Protein AF-A0A956P0J5-F1 (afdb_monomer_lite)

Secondary structure (DSSP, 8-state):
--HHHHHHHHHHHHHHHH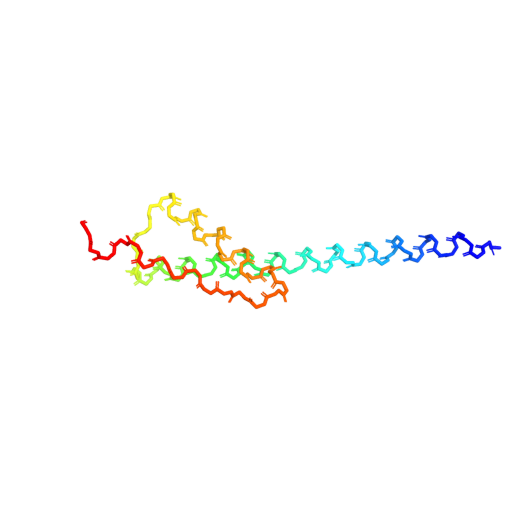HHHHHHHHHHHHHHHHHHHHHHHHTT-----HHHHHHHHHHHHHHHH-SSPPPP----TTS--

Foldseek 3Di:
DDVVVVVVVVVVVVVVVVVVVLVVQLVVQLVVLVVVVVVCVVVVVDDDDPVRSVVSSVVSSCCSSDPDNDDDPPCPPVPDD

Structure (mmCIF, N/CA/C/O backbone):
data_AF-A0A956P0J5-F1
#
_entry.id   AF-A0A956P0J5-F1
#
loop_
_atom_site.group_PDB
_atom_site.id
_atom_site.type_symbol
_atom_site.label_atom_id
_atom_site.label_alt_id
_atom_site.label_comp_id
_atom_site.label_asym_id
_atom_site.label_entity_id
_atom_site.label_seq_id
_atom_site.pdbx_PDB_ins_code
_atom_site.Cartn_x
_atom_site.Cartn_y
_atom_site.Cartn_z
_atom_site.occupancy
_atom_site.B_iso_or_equiv
_atom_site.auth_seq_id
_atom_site.auth_comp_id
_atom_site.auth_asym_id
_atom_site.auth_atom_id
_atom_site.pdbx_PDB_model_num
ATOM 1 N N . TYR A 1 1 ? 23.685 3.437 -33.748 1.00 66.75 1 TYR A N 1
ATOM 2 C CA . TYR A 1 1 ? 23.153 3.345 -32.376 1.00 66.75 1 TYR A CA 1
ATOM 3 C C . TYR A 1 1 ? 24.228 2.736 -31.501 1.00 66.75 1 TYR A C 1
ATOM 5 O O . TYR A 1 1 ? 24.602 1.600 -31.759 1.00 66.75 1 TYR A O 1
ATOM 13 N N . SER A 1 2 ? 24.792 3.496 -30.561 1.00 85.19 2 SER A N 1
ATOM 14 C CA . SER A 1 2 ? 25.885 2.997 -29.717 1.00 85.19 2 SER A CA 1
ATOM 15 C C . SER A 1 2 ? 25.345 2.032 -28.649 1.00 85.19 2 SER A C 1
ATOM 17 O O . SER A 1 2 ? 24.305 2.334 -28.049 1.00 85.19 2 SER A O 1
ATOM 19 N N . PRO A 1 3 ? 26.002 0.885 -28.408 1.00 85.94 3 PRO A N 1
ATOM 20 C CA . PRO A 1 3 ? 25.559 -0.114 -27.431 1.00 85.94 3 PRO A CA 1
ATOM 21 C C . PRO A 1 3 ? 25.428 0.451 -26.005 1.00 85.94 3 PRO A C 1
ATOM 23 O O . PRO A 1 3 ? 24.551 0.033 -25.251 1.00 85.94 3 PRO A O 1
ATOM 26 N N . GLU A 1 4 ? 26.209 1.472 -25.657 1.00 89.31 4 GLU A N 1
ATOM 27 C CA . GLU A 1 4 ? 26.165 2.158 -24.362 1.00 89.31 4 GLU A CA 1
ATOM 28 C C . GLU A 1 4 ? 24.841 2.908 -24.152 1.00 89.31 4 GLU A C 1
ATOM 30 O O . GLU A 1 4 ? 24.254 2.862 -23.069 1.00 89.31 4 GLU A O 1
ATOM 35 N N . ILE A 1 5 ? 24.326 3.559 -25.202 1.00 86.94 5 ILE A N 1
ATOM 36 C CA . ILE A 1 5 ? 23.050 4.287 -25.156 1.00 86.94 5 ILE A CA 1
ATOM 37 C C . ILE A 1 5 ? 21.892 3.293 -25.018 1.00 86.94 5 ILE A C 1
ATOM 39 O O . ILE A 1 5 ? 20.973 3.528 -24.233 1.00 86.94 5 ILE A O 1
ATOM 43 N N . ALA A 1 6 ? 21.958 2.157 -25.719 1.00 89.06 6 ALA A N 1
ATOM 44 C CA . ALA A 1 6 ? 20.960 1.097 -25.604 1.00 89.06 6 ALA A CA 1
ATOM 45 C C . ALA A 1 6 ? 20.919 0.504 -24.184 1.00 89.06 6 ALA A C 1
ATOM 47 O O . ALA A 1 6 ? 19.840 0.342 -23.612 1.00 89.06 6 ALA A O 1
ATOM 48 N N . GLN A 1 7 ? 22.081 0.253 -23.571 1.00 91.06 7 GLN A N 1
ATOM 49 C CA . GLN A 1 7 ? 22.155 -0.256 -22.200 1.00 91.06 7 GLN A CA 1
ATOM 50 C C . GLN A 1 7 ? 21.636 0.764 -21.174 1.00 91.06 7 GLN A C 1
ATOM 52 O O . GLN A 1 7 ? 20.918 0.393 -20.243 1.00 91.06 7 GLN A O 1
ATOM 57 N N . ALA A 1 8 ? 21.954 2.050 -21.347 1.00 92.19 8 ALA A N 1
ATOM 58 C CA . ALA A 1 8 ? 21.448 3.116 -20.484 1.00 92.19 8 ALA A CA 1
ATOM 59 C C . ALA A 1 8 ? 19.919 3.268 -20.590 1.00 92.19 8 ALA A C 1
ATOM 61 O O . ALA A 1 8 ? 19.237 3.387 -19.569 1.00 92.19 8 ALA A O 1
ATOM 62 N N . MET A 1 9 ? 19.369 3.204 -21.807 1.00 94.00 9 MET A N 1
ATOM 63 C CA . MET A 1 9 ? 17.921 3.216 -22.037 1.00 94.00 9 MET A CA 1
ATOM 64 C C . MET A 1 9 ? 17.233 2.019 -21.378 1.00 94.00 9 MET A C 1
ATOM 66 O O . MET A 1 9 ? 16.239 2.210 -20.678 1.00 94.00 9 MET A O 1
ATOM 70 N N . LEU A 1 10 ? 17.782 0.810 -21.532 1.00 94.38 10 LEU A N 1
ATOM 71 C CA . LEU A 1 10 ? 17.232 -0.401 -20.923 1.00 94.38 10 LEU A CA 1
ATOM 72 C C . LEU A 1 10 ? 17.188 -0.301 -19.392 1.00 94.38 10 LEU A C 1
ATOM 74 O O . LEU A 1 10 ? 16.156 -0.585 -18.788 1.00 94.38 10 LEU A O 1
ATOM 78 N N . ARG A 1 11 ? 18.272 0.170 -18.757 1.00 93.06 11 ARG A N 1
ATOM 79 C CA . ARG A 1 11 ? 18.309 0.386 -17.297 1.00 93.06 11 ARG A CA 1
ATOM 80 C C . ARG A 1 11 ? 17.241 1.375 -16.837 1.00 93.06 11 ARG A C 1
ATOM 82 O O . ARG A 1 11 ? 16.578 1.137 -15.832 1.00 93.06 11 ARG A O 1
ATOM 89 N N . ARG A 1 12 ? 17.041 2.467 -17.582 1.00 94.50 12 ARG A N 1
ATOM 90 C CA . ARG A 1 12 ? 16.000 3.456 -17.276 1.00 94.50 12 ARG A CA 1
ATOM 91 C C . ARG A 1 12 ? 14.598 2.860 -17.405 1.00 94.50 12 ARG A C 1
ATOM 93 O O . ARG A 1 12 ? 13.777 3.077 -16.522 1.00 94.50 12 ARG A O 1
ATOM 100 N N . GLN A 1 13 ? 14.334 2.095 -18.465 1.00 96.31 13 GLN A N 1
ATOM 101 C CA . GLN A 1 13 ? 13.046 1.421 -18.656 1.00 96.31 13 GLN A CA 1
ATOM 102 C C . GLN A 1 13 ? 12.756 0.422 -17.532 1.00 96.31 13 GLN A C 1
ATOM 104 O O . GLN A 1 13 ? 11.647 0.403 -17.005 1.00 96.31 13 GLN A O 1
ATOM 109 N N . GLN A 1 14 ? 13.758 -0.356 -17.115 1.00 94.94 14 GLN A N 1
ATOM 110 C CA . GLN A 1 14 ? 13.632 -1.274 -15.982 1.00 94.94 14 GLN A CA 1
ATOM 111 C C . GLN A 1 14 ? 13.342 -0.531 -14.675 1.00 94.94 14 GLN A C 1
ATOM 113 O O . GLN A 1 14 ? 12.430 -0.919 -13.952 1.00 94.94 14 GLN A O 1
ATOM 118 N N . ALA A 1 15 ? 14.053 0.564 -14.391 1.00 94.69 15 ALA A N 1
ATOM 119 C CA . ALA A 1 15 ? 13.788 1.382 -13.208 1.00 94.69 15 ALA A CA 1
ATOM 120 C C . ALA A 1 15 ? 12.350 1.928 -13.199 1.00 94.69 15 ALA A C 1
ATOM 122 O O . ALA A 1 15 ? 11.662 1.831 -12.185 1.00 94.69 15 ALA A O 1
ATOM 123 N N . SER A 1 16 ? 11.862 2.435 -14.337 1.00 96.12 16 SER A N 1
ATOM 124 C CA . SER A 1 16 ? 10.474 2.892 -14.470 1.00 96.12 16 SER A CA 1
ATOM 125 C C . SER A 1 16 ? 9.462 1.761 -14.272 1.00 96.12 16 SER A C 1
ATOM 127 O O . SER A 1 16 ? 8.462 1.960 -13.589 1.00 96.12 16 SER A O 1
ATOM 129 N N . ALA A 1 17 ? 9.724 0.569 -14.815 1.00 95.25 17 ALA A N 1
ATOM 130 C CA . ALA A 1 17 ? 8.853 -0.591 -14.633 1.00 95.25 17 ALA A CA 1
ATOM 131 C C . ALA A 1 17 ? 8.787 -1.045 -13.165 1.00 95.25 17 ALA A C 1
ATOM 133 O O . ALA A 1 17 ? 7.710 -1.381 -12.676 1.00 95.25 17 ALA A O 1
ATOM 134 N N . ILE A 1 18 ? 9.914 -1.011 -12.448 1.00 92.69 18 ILE A N 1
ATOM 135 C CA . ILE A 1 18 ? 9.974 -1.339 -11.017 1.00 92.69 18 ILE A CA 1
ATOM 136 C C . ILE A 1 18 ? 9.148 -0.344 -10.197 1.00 92.69 18 ILE A C 1
ATOM 138 O O . ILE A 1 18 ? 8.390 -0.760 -9.324 1.00 92.69 18 ILE A O 1
ATOM 142 N N . ILE A 1 19 ? 9.268 0.956 -10.478 1.00 93.56 19 ILE A N 1
ATOM 143 C CA . ILE A 1 19 ? 8.489 1.988 -9.781 1.00 93.56 19 ILE A CA 1
ATOM 144 C C . ILE A 1 19 ? 6.993 1.782 -10.035 1.00 93.56 19 ILE A C 1
ATOM 146 O O . ILE A 1 19 ? 6.235 1.687 -9.077 1.00 93.56 19 ILE A O 1
ATOM 150 N N . ALA A 1 20 ? 6.586 1.596 -11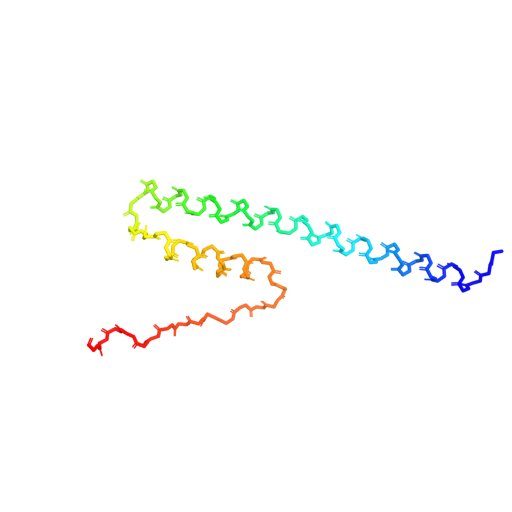.293 1.00 94.75 20 ALA A N 1
ATOM 151 C CA . ALA A 1 20 ? 5.184 1.362 -11.642 1.00 94.75 20 ALA A CA 1
ATOM 152 C C . ALA A 1 20 ? 4.608 0.095 -10.981 1.00 94.75 20 ALA A C 1
ATOM 154 O O . ALA A 1 20 ? 3.443 0.058 -10.588 1.00 94.75 20 ALA A O 1
ATOM 155 N N . ALA A 1 21 ? 5.417 -0.960 -10.838 1.00 93.94 21 ALA A N 1
ATOM 156 C CA . ALA A 1 21 ? 5.017 -2.150 -10.095 1.00 93.94 21 ALA A CA 1
ATOM 157 C C . ALA A 1 21 ? 4.826 -1.847 -8.599 1.00 93.94 21 ALA A C 1
ATOM 159 O O . ALA A 1 21 ? 3.829 -2.267 -8.014 1.00 93.94 21 ALA A O 1
ATOM 160 N N . ARG A 1 22 ? 5.743 -1.083 -7.990 1.00 92.81 22 ARG A N 1
ATOM 161 C CA . ARG A 1 22 ? 5.648 -0.687 -6.576 1.00 92.81 22 ARG A CA 1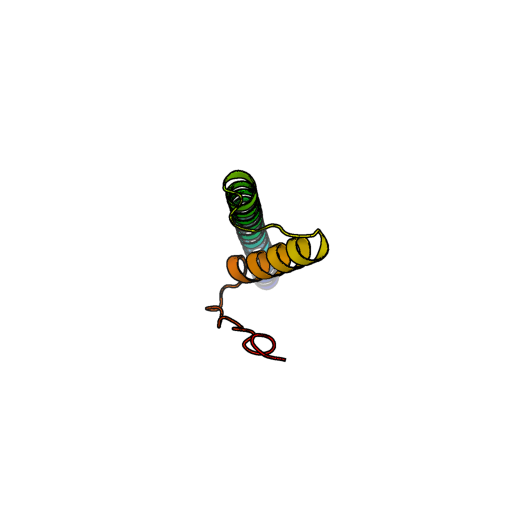
ATOM 162 C C . ARG A 1 22 ? 4.453 0.214 -6.295 1.00 92.81 22 ARG A C 1
ATOM 164 O O . ARG A 1 22 ? 3.804 0.023 -5.276 1.00 92.81 22 ARG A O 1
ATOM 171 N N . GLU A 1 23 ? 4.129 1.135 -7.194 1.00 95.75 23 GLU A N 1
ATOM 172 C CA . GLU A 1 23 ? 2.934 1.980 -7.077 1.00 95.75 23 GLU A CA 1
ATOM 173 C C . GLU A 1 23 ? 1.662 1.128 -6.978 1.00 95.75 23 GLU A C 1
ATOM 175 O O . GLU A 1 23 ? 0.889 1.291 -6.036 1.00 95.75 23 GLU A O 1
ATOM 180 N N . LYS A 1 24 ? 1.503 0.127 -7.856 1.00 94.19 24 LYS A N 1
ATOM 181 C CA . LYS A 1 24 ? 0.351 -0.792 -7.817 1.00 94.19 24 LYS A CA 1
ATOM 182 C C . LYS A 1 24 ? 0.258 -1.604 -6.525 1.00 94.19 24 LYS A C 1
ATOM 184 O O . LYS A 1 24 ? -0.843 -1.853 -6.036 1.00 94.19 24 LYS A O 1
ATOM 189 N N . ILE A 1 25 ? 1.395 -2.032 -5.975 1.00 92.38 25 ILE A N 1
ATOM 190 C CA . ILE A 1 25 ? 1.433 -2.751 -4.691 1.00 92.38 25 ILE A CA 1
ATOM 191 C C . ILE A 1 25 ? 0.933 -1.839 -3.568 1.00 92.38 25 ILE A C 1
ATOM 193 O O . ILE A 1 25 ? 0.082 -2.246 -2.780 1.00 92.38 25 ILE A O 1
ATOM 197 N N . VAL A 1 26 ? 1.415 -0.594 -3.526 1.00 94.69 26 VAL A N 1
ATOM 198 C CA . VAL A 1 26 ? 1.016 0.388 -2.511 1.00 94.69 26 VAL A CA 1
ATOM 199 C C . VAL A 1 26 ? -0.474 0.717 -2.615 1.00 94.69 26 VAL A C 1
ATOM 201 O O . VAL A 1 26 ? -1.155 0.746 -1.594 1.00 94.69 26 VAL A O 1
ATOM 204 N N . GLU A 1 27 ? -1.010 0.901 -3.823 1.00 96.06 27 GLU A N 1
ATOM 205 C CA . GLU A 1 27 ? -2.448 1.125 -4.038 1.00 96.06 27 GLU A CA 1
ATOM 206 C C . GLU A 1 27 ? -3.299 -0.027 -3.481 1.00 96.06 27 GLU A C 1
ATOM 208 O O . GLU A 1 27 ? -4.260 0.202 -2.738 1.00 96.06 27 GLU A O 1
ATOM 213 N N . GLY A 1 28 ? -2.916 -1.272 -3.785 1.00 95.50 28 GLY A N 1
ATOM 214 C CA . GLY A 1 28 ? -3.578 -2.461 -3.250 1.00 95.50 28 GLY A CA 1
ATOM 215 C C . GLY A 1 28 ? -3.496 -2.536 -1.725 1.00 95.50 28 GLY A C 1
ATOM 216 O O . GLY A 1 28 ? -4.508 -2.768 -1.062 1.00 95.50 28 GLY A O 1
ATOM 217 N N . ALA A 1 29 ? -2.318 -2.268 -1.156 1.00 95.25 29 ALA A N 1
ATOM 218 C CA . ALA A 1 29 ? -2.102 -2.269 0.286 1.00 95.25 29 ALA A CA 1
ATOM 219 C C . ALA A 1 29 ? -2.969 -1.222 1.002 1.00 95.25 29 ALA A C 1
ATOM 221 O O . ALA A 1 29 ? -3.631 -1.549 1.986 1.00 95.25 29 ALA A O 1
ATOM 222 N N . VAL A 1 30 ? -3.034 0.012 0.493 1.00 95.88 30 VAL A N 1
ATOM 223 C CA . VAL A 1 30 ? -3.884 1.076 1.058 1.00 95.88 30 VAL A CA 1
ATOM 224 C C . VAL A 1 30 ? -5.355 0.665 1.036 1.00 95.88 30 VAL A C 1
ATOM 226 O O . VAL A 1 30 ? -6.045 0.816 2.045 1.00 95.88 30 VAL A O 1
ATOM 229 N N . SER A 1 31 ? -5.827 0.083 -0.071 1.00 96.81 31 SER A N 1
ATOM 230 C CA . SER A 1 31 ? -7.200 -0.419 -0.171 1.00 96.81 31 SER A CA 1
ATOM 231 C C . SER A 1 31 ? -7.485 -1.528 0.849 1.00 96.81 31 SER A C 1
ATOM 233 O O . SER A 1 31 ? -8.512 -1.496 1.527 1.00 96.81 31 SER A O 1
ATOM 235 N N . MET A 1 32 ? -6.563 -2.481 1.017 1.00 95.31 32 MET A N 1
ATOM 236 C CA . MET A 1 32 ? -6.696 -3.559 2.002 1.00 95.31 32 MET A CA 1
ATOM 237 C C . MET A 1 32 ? -6.749 -3.036 3.443 1.00 95.31 32 MET A C 1
ATOM 239 O O . MET A 1 32 ? -7.570 -3.509 4.230 1.00 95.31 32 MET A O 1
ATOM 243 N N . VAL A 1 33 ? -5.917 -2.048 3.787 1.00 95.06 33 VAL A N 1
ATOM 244 C CA . VAL A 1 33 ? -5.902 -1.434 5.125 1.00 95.06 33 VAL A CA 1
ATOM 245 C C . VAL A 1 33 ? -7.193 -0.671 5.407 1.00 95.06 33 VAL A C 1
ATOM 247 O O . VAL A 1 33 ? -7.771 -0.833 6.481 1.00 95.06 33 VAL A O 1
ATOM 250 N N . ASP A 1 34 ? -7.682 0.116 4.447 1.00 94.81 34 ASP A N 1
ATOM 251 C CA . ASP A 1 34 ? -8.947 0.847 4.579 1.00 94.81 34 ASP A CA 1
ATOM 252 C C . ASP A 1 34 ? -10.135 -0.107 4.790 1.00 94.81 34 ASP A C 1
ATOM 254 O O . ASP A 1 34 ? -10.940 0.087 5.704 1.00 94.81 34 ASP A O 1
ATOM 258 N N . MET A 1 35 ? -10.208 -1.196 4.014 1.00 95.44 35 MET A N 1
ATOM 259 C CA . MET A 1 35 ? -11.234 -2.228 4.201 1.00 95.44 35 MET A CA 1
ATOM 260 C C . MET A 1 35 ? -11.154 -2.882 5.585 1.00 95.44 35 MET A C 1
ATOM 262 O O . MET A 1 35 ? -12.183 -3.052 6.243 1.00 95.44 35 MET A O 1
ATOM 266 N N . ALA A 1 36 ? -9.949 -3.228 6.047 1.00 92.94 36 ALA A N 1
ATOM 267 C CA . ALA A 1 36 ? -9.751 -3.845 7.356 1.00 92.94 36 ALA A CA 1
ATOM 268 C C . ALA A 1 36 ? -10.198 -2.918 8.497 1.00 92.94 36 ALA A C 1
ATOM 270 O O . ALA A 1 36 ? -10.932 -3.348 9.386 1.00 92.94 36 ALA A O 1
ATOM 271 N N . LEU A 1 37 ? -9.823 -1.636 8.444 1.00 91.69 37 LEU A N 1
ATOM 272 C CA . LEU A 1 37 ? -10.239 -0.635 9.428 1.00 91.69 37 LEU A CA 1
ATOM 273 C C . LEU A 1 37 ? -11.755 -0.454 9.465 1.00 91.69 37 LEU A C 1
ATOM 275 O O . LEU A 1 37 ? -12.345 -0.480 10.543 1.00 91.69 37 LEU A O 1
ATOM 279 N N . LYS A 1 38 ? -12.392 -0.325 8.297 1.00 92.56 38 LYS A N 1
ATOM 280 C CA . LYS A 1 38 ? -13.850 -0.186 8.191 1.00 92.56 38 LYS A CA 1
ATOM 281 C C . LYS A 1 38 ? -14.585 -1.398 8.751 1.00 92.56 38 LYS A C 1
ATOM 283 O O . LYS A 1 38 ? -15.608 -1.235 9.406 1.00 92.56 38 LYS A O 1
ATOM 288 N N . HIS A 1 39 ? -14.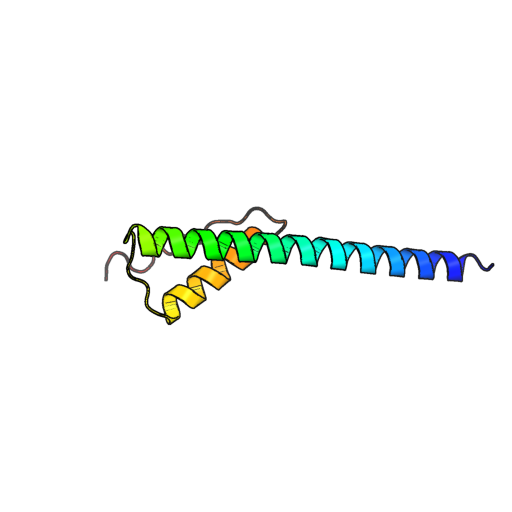078 -2.608 8.512 1.00 93.38 39 HIS A N 1
ATOM 289 C CA . HIS A 1 39 ? -14.648 -3.823 9.095 1.00 93.38 39 HIS A CA 1
ATOM 290 C C . HIS A 1 39 ? -14.516 -3.845 10.618 1.00 93.38 39 HIS A C 1
ATOM 292 O O . HIS A 1 39 ? -15.507 -4.089 11.299 1.00 93.38 39 HIS A O 1
ATOM 298 N N . ILE A 1 40 ? -13.338 -3.523 11.155 1.00 91.06 40 ILE A N 1
ATOM 299 C CA . ILE A 1 40 ? -13.107 -3.450 12.604 1.00 91.06 40 ILE A CA 1
ATOM 300 C C . ILE A 1 40 ? -14.048 -2.438 13.272 1.00 91.06 40 ILE A C 1
ATOM 302 O O . ILE A 1 40 ? -14.625 -2.737 14.319 1.00 91.06 40 ILE A O 1
ATOM 306 N N . GLU A 1 41 ? -14.221 -1.265 12.659 1.00 89.38 41 GLU A N 1
ATOM 307 C CA . GLU A 1 41 ? -15.096 -0.196 13.149 1.00 89.38 41 GLU A CA 1
ATOM 308 C C . GLU A 1 41 ? -16.578 -0.591 13.080 1.00 89.38 41 GLU A C 1
ATOM 310 O O . GLU A 1 41 ? -17.304 -0.444 14.065 1.00 89.38 41 GLU A O 1
ATOM 315 N N . ARG A 1 42 ? -17.019 -1.165 11.950 1.00 92.94 42 ARG A N 1
ATOM 316 C CA . ARG A 1 42 ? -18.390 -1.669 11.758 1.00 92.94 42 ARG A CA 1
ATOM 317 C C . ARG A 1 42 ? -18.744 -2.740 12.783 1.00 92.94 42 ARG A C 1
ATOM 319 O O . ARG A 1 42 ? -19.814 -2.685 13.386 1.00 92.94 42 ARG A O 1
ATOM 326 N N . ASP A 1 43 ? -17.846 -3.699 12.973 1.00 95.62 43 ASP A N 1
ATOM 327 C CA . ASP A 1 43 ? -18.075 -4.872 13.814 1.00 95.62 43 ASP A CA 1
ATOM 328 C C . ASP A 1 43 ? -17.766 -4.580 15.297 1.00 95.62 43 ASP A C 1
ATOM 330 O O . ASP A 1 43 ? -17.929 -5.451 16.149 1.00 95.62 43 ASP A O 1
ATOM 334 N N . LYS A 1 44 ? -17.348 -3.341 15.616 1.00 91.75 44 LYS A N 1
ATOM 335 C CA . LYS A 1 44 ? -16.978 -2.861 16.959 1.00 91.75 44 LYS A CA 1
ATOM 336 C C . LYS A 1 44 ? -16.003 -3.798 17.679 1.00 91.75 44 LYS A C 1
ATOM 338 O O . LYS A 1 44 ? -16.078 -3.962 18.895 1.00 91.75 44 LYS A O 1
ATOM 343 N N . ILE A 1 45 ? -15.084 -4.404 16.925 1.00 92.00 45 ILE A N 1
ATOM 344 C CA . ILE A 1 45 ? -14.128 -5.394 17.445 1.00 92.00 45 ILE A CA 1
ATOM 345 C C . ILE A 1 45 ? -13.158 -4.729 18.429 1.00 92.00 45 ILE A C 1
ATOM 347 O O . ILE A 1 45 ? -12.801 -5.319 19.446 1.00 92.00 45 ILE A O 1
ATOM 351 N N . VAL A 1 46 ? -12.743 -3.491 18.145 1.00 87.38 46 VAL A N 1
ATOM 352 C CA . VAL A 1 46 ? -11.880 -2.692 19.021 1.00 87.38 46 VAL A CA 1
ATOM 353 C C . VAL A 1 46 ? -12.179 -1.202 18.852 1.00 87.38 46 VAL A C 1
ATOM 355 O O . VAL A 1 46 ? -12.511 -0.745 17.759 1.00 87.38 46 VAL A O 1
ATOM 358 N N . VAL A 1 47 ? -12.047 -0.438 19.938 1.00 85.44 47 VAL A N 1
ATOM 359 C CA . VAL A 1 47 ? -12.076 1.030 19.907 1.00 85.44 47 VAL A CA 1
ATOM 360 C C . VAL A 1 47 ? -10.639 1.526 19.790 1.00 85.44 47 VAL A C 1
ATOM 362 O O . VAL A 1 47 ? -9.821 1.293 20.682 1.00 85.44 47 VAL A O 1
ATOM 365 N N . LEU A 1 48 ? -10.329 2.179 18.674 1.00 84.38 48 LEU A N 1
ATOM 366 C CA . LEU A 1 48 ? -9.020 2.767 18.411 1.00 84.38 48 LEU A CA 1
ATOM 367 C C . LEU A 1 48 ? -9.130 4.282 18.544 1.00 84.38 48 LEU A C 1
ATOM 369 O O . LEU A 1 48 ? -10.007 4.892 17.935 1.00 84.38 48 LEU A O 1
ATOM 373 N N . ASP A 1 49 ? -8.236 4.873 19.328 1.00 90.81 49 ASP A N 1
ATOM 374 C CA . ASP A 1 49 ? -7.961 6.303 19.232 1.00 90.81 49 ASP A CA 1
ATOM 375 C C . ASP A 1 49 ? -7.158 6.609 17.949 1.00 90.81 49 ASP A C 1
ATOM 377 O O . ASP A 1 49 ? -6.653 5.704 17.271 1.00 90.81 49 ASP A O 1
ATOM 381 N N . GLU A 1 50 ? -7.056 7.891 17.597 1.00 90.69 50 GLU A N 1
ATOM 382 C CA . GLU A 1 50 ? -6.389 8.332 16.364 1.00 90.69 50 GLU A CA 1
ATOM 383 C C . GLU A 1 50 ? -4.902 7.945 16.316 1.00 90.69 50 GLU A C 1
ATOM 385 O O . GLU A 1 50 ? -4.386 7.593 15.253 1.00 90.69 50 GLU A O 1
ATOM 390 N N . GLU A 1 51 ? -4.213 7.933 17.460 1.00 92.12 51 GLU A N 1
ATOM 391 C CA . GLU A 1 51 ? -2.793 7.577 17.539 1.00 92.12 51 GLU A CA 1
ATOM 392 C C . GLU A 1 51 ? -2.577 6.083 17.254 1.00 92.12 51 GLU A C 1
ATOM 394 O O . GLU A 1 51 ? -1.750 5.703 16.418 1.00 92.12 51 GLU A O 1
ATOM 399 N N . ARG A 1 52 ? -3.387 5.213 17.867 1.00 89.44 52 ARG A N 1
ATOM 400 C CA . ARG A 1 52 ? -3.376 3.764 17.621 1.00 89.44 52 ARG A CA 1
ATOM 401 C C . ARG A 1 52 ? -3.805 3.430 16.201 1.00 89.44 52 ARG A C 1
ATOM 403 O O . ARG A 1 52 ? -3.240 2.515 15.601 1.00 89.44 52 ARG A O 1
ATOM 410 N N . LYS A 1 53 ? -4.771 4.166 15.643 1.00 89.62 53 LYS A N 1
ATOM 411 C CA . LYS A 1 53 ? -5.207 4.001 14.251 1.00 89.62 53 LYS A CA 1
ATOM 412 C C . LYS A 1 53 ? -4.061 4.306 13.289 1.00 89.62 53 LYS A C 1
ATOM 414 O O . LYS A 1 53 ? -3.775 3.483 12.421 1.00 89.62 53 LYS A O 1
ATOM 419 N N . ALA A 1 54 ? -3.351 5.417 13.487 1.00 91.06 54 ALA A N 1
ATOM 420 C CA . ALA A 1 54 ? -2.182 5.777 12.686 1.00 91.06 54 ALA A CA 1
ATOM 421 C C . ALA A 1 54 ? -1.058 4.730 12.792 1.00 91.06 54 ALA A C 1
ATOM 423 O O . ALA A 1 54 ? -0.509 4.304 11.772 1.00 91.06 54 ALA A O 1
ATOM 424 N N . ALA A 1 55 ? -0.761 4.251 14.005 1.00 91.12 55 ALA A N 1
ATOM 425 C CA . ALA A 1 55 ? 0.224 3.192 14.224 1.00 91.12 55 ALA A CA 1
ATOM 426 C C . ALA A 1 55 ? -0.162 1.883 13.514 1.00 91.12 55 ALA A C 1
ATOM 428 O O . ALA A 1 55 ? 0.676 1.254 12.867 1.00 91.12 55 ALA A O 1
ATOM 429 N N . MET A 1 56 ? -1.435 1.485 13.579 1.00 90.81 56 MET A N 1
ATOM 430 C CA . MET A 1 56 ? -1.916 0.269 12.926 1.00 90.81 56 MET A CA 1
ATOM 431 C C . MET A 1 56 ? -1.872 0.379 11.399 1.00 90.81 56 MET A C 1
ATOM 433 O O . MET A 1 56 ? -1.428 -0.561 10.744 1.00 90.81 56 MET A O 1
ATOM 437 N N . VAL A 1 57 ? -2.256 1.527 10.830 1.00 93.44 57 VAL A N 1
ATOM 438 C CA . VAL A 1 57 ? -2.115 1.799 9.388 1.00 93.44 57 VAL A CA 1
ATOM 439 C C . VAL A 1 57 ? -0.660 1.662 8.957 1.00 93.44 57 VAL A C 1
ATOM 441 O O . VAL A 1 57 ? -0.380 0.954 7.995 1.00 93.44 57 VAL A O 1
ATOM 444 N N . SER A 1 58 ? 0.265 2.289 9.686 1.00 92.62 58 SER A N 1
ATOM 445 C CA . SER A 1 58 ? 1.699 2.220 9.393 1.00 92.62 58 SER A CA 1
ATOM 446 C C . SER A 1 58 ? 2.209 0.777 9.403 1.00 92.62 58 SER A C 1
ATOM 448 O O . SER A 1 58 ? 2.791 0.312 8.422 1.00 92.62 58 SER A O 1
ATOM 450 N N . ASN A 1 59 ? 1.904 0.028 10.467 1.00 90.25 59 ASN A N 1
ATOM 451 C CA . ASN A 1 59 ? 2.322 -1.365 10.602 1.00 90.25 59 ASN A CA 1
ATOM 452 C C . ASN A 1 59 ? 1.764 -2.235 9.472 1.00 90.25 59 ASN A C 1
ATOM 454 O O . ASN A 1 59 ? 2.507 -3.007 8.866 1.00 90.25 59 ASN A O 1
ATOM 458 N N . LEU A 1 60 ? 0.477 -2.099 9.146 1.00 91.38 60 LEU A N 1
ATOM 459 C CA . LEU A 1 60 ? -0.150 -2.879 8.081 1.00 91.38 60 LEU A CA 1
ATOM 460 C C . LEU A 1 60 ? 0.385 -2.501 6.694 1.00 91.38 60 LEU A C 1
ATOM 462 O O . LEU A 1 60 ? 0.639 -3.392 5.891 1.00 91.38 60 LEU A O 1
ATOM 466 N N . LEU A 1 61 ? 0.621 -1.219 6.407 1.00 93.00 61 LEU A N 1
ATOM 467 C CA . LEU A 1 61 ? 1.208 -0.801 5.130 1.00 93.00 61 LEU A CA 1
ATOM 468 C C . LEU A 1 61 ? 2.628 -1.340 4.959 1.00 93.00 61 LEU A C 1
ATOM 470 O O . LEU A 1 61 ? 2.948 -1.880 3.905 1.00 93.00 61 LEU A O 1
ATOM 474 N N . VAL A 1 62 ? 3.464 -1.263 5.999 1.00 90.44 62 VAL A N 1
ATOM 475 C CA . VAL A 1 62 ? 4.810 -1.859 5.971 1.00 90.44 62 VAL A CA 1
ATOM 476 C C . VAL A 1 62 ? 4.727 -3.371 5.754 1.00 90.44 62 VAL A C 1
ATOM 478 O O . VAL A 1 62 ? 5.497 -3.909 4.965 1.00 90.44 62 VAL A O 1
ATOM 481 N N . THR A 1 63 ? 3.766 -4.042 6.393 1.00 89.69 63 THR A N 1
ATOM 482 C CA . THR A 1 63 ? 3.518 -5.487 6.240 1.00 89.69 63 THR A CA 1
ATOM 483 C C . THR A 1 63 ? 3.133 -5.881 4.821 1.00 89.69 63 THR A C 1
ATOM 485 O O . THR A 1 63 ? 3.595 -6.896 4.313 1.00 89.69 63 THR A O 1
ATOM 488 N N . LEU A 1 64 ? 2.239 -5.119 4.197 1.00 89.75 64 LEU A N 1
ATOM 489 C CA . LEU A 1 64 ? 1.674 -5.464 2.895 1.00 89.75 64 LEU A CA 1
ATOM 490 C C . LEU A 1 64 ? 2.595 -5.063 1.740 1.00 89.75 64 LEU A C 1
ATOM 492 O O . LEU A 1 64 ? 2.553 -5.685 0.684 1.00 89.75 64 LEU A O 1
ATOM 496 N N . CYS A 1 65 ? 3.429 -4.042 1.939 1.00 89.94 65 CYS A N 1
ATOM 497 C CA . CYS A 1 65 ? 4.362 -3.546 0.930 1.00 89.94 65 CYS A CA 1
ATOM 498 C C . CYS A 1 65 ? 5.765 -4.168 1.023 1.00 89.94 65 CYS A C 1
ATOM 500 O O . CYS A 1 65 ? 6.614 -3.851 0.188 1.00 89.94 65 CYS A O 1
ATOM 502 N N . THR A 1 66 ? 6.052 -4.992 2.038 1.00 84.88 66 THR A N 1
ATOM 503 C CA . THR A 1 66 ? 7.352 -5.664 2.165 1.00 84.88 66 THR A CA 1
ATOM 504 C C . THR A 1 66 ? 7.382 -6.977 1.384 1.00 84.88 66 THR A C 1
ATOM 506 O O . THR A 1 66 ? 6.497 -7.816 1.517 1.00 84.88 66 THR A O 1
ATOM 509 N N . ASP A 1 67 ? 8.446 -7.178 0.603 1.00 68.69 67 ASP A N 1
ATOM 510 C CA . ASP A 1 67 ? 8.727 -8.442 -0.095 1.00 68.69 67 ASP A CA 1
ATOM 511 C C . ASP A 1 67 ? 9.361 -9.499 0.835 1.00 68.69 67 ASP A C 1
ATOM 513 O O . ASP A 1 67 ? 9.546 -10.654 0.448 1.00 68.69 67 ASP A O 1
ATOM 517 N N . GLN A 1 68 ? 9.741 -9.115 2.061 1.00 60.78 68 GLN A N 1
ATOM 518 C CA . GLN A 1 68 ? 10.303 -10.033 3.052 1.00 60.78 68 GLN A CA 1
ATOM 519 C C . GLN A 1 68 ? 9.213 -10.565 3.989 1.00 60.78 68 GLN A C 1
ATOM 521 O O . GLN A 1 68 ? 8.398 -9.770 4.462 1.00 60.78 68 GLN A O 1
ATOM 526 N N . PRO A 1 69 ? 9.215 -11.870 4.330 1.00 49.88 69 PRO A N 1
ATOM 527 C CA . PRO A 1 69 ? 8.288 -12.416 5.315 1.00 49.88 69 PRO A CA 1
ATOM 528 C C . PRO A 1 69 ? 8.433 -11.652 6.635 1.00 49.88 69 PRO A C 1
ATOM 530 O O . PRO A 1 69 ? 9.521 -11.575 7.212 1.00 49.88 69 PRO A O 1
ATOM 533 N N . MET A 1 70 ? 7.338 -11.042 7.090 1.00 52.03 70 MET A N 1
ATOM 534 C CA . MET A 1 70 ? 7.358 -10.244 8.308 1.00 52.03 70 MET A C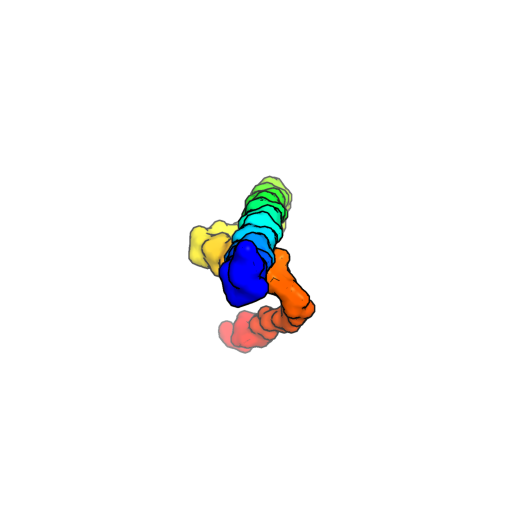A 1
ATOM 535 C C . MET A 1 70 ? 7.456 -11.159 9.532 1.00 52.03 70 MET A C 1
ATOM 537 O O . MET A 1 70 ? 6.685 -12.107 9.680 1.00 52.03 70 MET A O 1
ATOM 541 N N . HIS A 1 71 ? 8.400 -10.859 10.424 1.00 48.25 71 HIS A N 1
ATOM 542 C CA . HIS A 1 71 ? 8.431 -11.449 11.756 1.00 48.25 71 HIS A CA 1
ATOM 543 C C . HIS A 1 71 ? 7.466 -10.651 12.638 1.00 48.25 71 HIS A C 1
ATOM 545 O O . HIS A 1 71 ? 7.698 -9.453 12.823 1.00 48.25 71 HIS A O 1
ATOM 551 N N . PRO A 1 72 ? 6.392 -11.257 13.172 1.00 51.91 72 PRO A N 1
ATOM 552 C CA . PRO A 1 72 ? 5.464 -10.540 14.029 1.00 51.91 72 PRO A CA 1
ATOM 553 C C . PRO A 1 72 ? 6.215 -10.025 15.257 1.00 51.91 72 PRO A C 1
ATOM 555 O O . PRO A 1 72 ? 6.741 -10.804 16.053 1.00 51.91 72 PRO A O 1
ATOM 558 N N . VAL A 1 73 ? 6.260 -8.703 15.422 1.00 55.47 73 VAL A N 1
ATOM 559 C CA . VAL A 1 73 ? 6.736 -8.086 16.661 1.00 55.47 73 VAL A CA 1
ATOM 560 C C . VAL A 1 73 ? 5.618 -8.248 17.686 1.00 55.47 73 VAL A C 1
ATOM 562 O O . VAL A 1 73 ? 4.768 -7.376 17.853 1.00 55.47 73 VAL A O 1
AT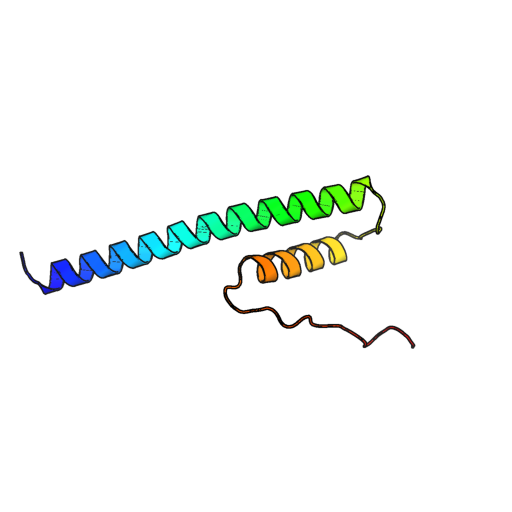OM 565 N N . ILE A 1 74 ? 5.569 -9.410 18.338 1.00 52.56 74 ILE A N 1
ATOM 566 C CA . ILE A 1 74 ? 4.706 -9.604 19.501 1.00 52.56 74 ILE A CA 1
ATOM 567 C C . ILE A 1 74 ? 5.309 -8.762 20.623 1.00 52.56 74 ILE A C 1
ATOM 569 O O . ILE A 1 74 ? 6.312 -9.131 21.229 1.00 52.56 74 ILE A O 1
ATOM 573 N N . ASN A 1 75 ? 4.711 -7.603 20.884 1.00 46.75 75 ASN A N 1
ATOM 574 C CA . ASN A 1 75 ? 5.067 -6.790 22.033 1.00 46.75 75 ASN A CA 1
ATOM 575 C C . ASN A 1 75 ? 4.446 -7.429 23.287 1.00 46.75 75 ASN A C 1
ATOM 577 O O . ASN A 1 75 ? 3.333 -7.103 23.686 1.00 46.75 75 ASN A O 1
ATOM 581 N N . THR A 1 76 ? 5.148 -8.393 23.885 1.00 56.12 76 THR A N 1
ATOM 582 C CA . THR A 1 76 ? 4.763 -9.044 25.151 1.00 56.12 76 THR A CA 1
ATOM 583 C C . THR A 1 76 ? 5.052 -8.170 26.381 1.00 56.12 76 THR A C 1
ATOM 585 O O . THR A 1 76 ? 4.997 -8.661 27.504 1.00 56.12 76 THR A O 1
ATOM 588 N N . GLY A 1 77 ? 5.403 -6.892 26.195 1.00 53.91 77 GLY A N 1
ATOM 589 C CA . GLY A 1 77 ? 5.979 -6.034 27.232 1.00 53.91 77 GLY A CA 1
ATOM 590 C C . GLY A 1 77 ? 5.010 -5.323 28.180 1.00 53.91 77 GLY A C 1
ATOM 591 O O . GLY A 1 77 ? 5.486 -4.639 29.076 1.00 53.91 77 GLY A O 1
ATOM 592 N N . SER A 1 78 ? 3.687 -5.439 28.035 1.00 51.66 78 SER A N 1
ATOM 593 C CA . SER A 1 78 ? 2.754 -4.696 28.910 1.00 51.66 78 SER A CA 1
ATOM 594 C C . SER A 1 78 ? 1.511 -5.468 29.351 1.00 51.66 78 SER A C 1
ATOM 596 O O . SER A 1 78 ? 0.522 -4.866 29.759 1.00 51.66 78 SER A O 1
ATOM 598 N N . LEU A 1 79 ? 1.547 -6.805 29.325 1.00 54.91 79 LEU A N 1
ATOM 599 C CA . LEU A 1 79 ? 0.429 -7.602 29.846 1.00 54.91 79 LEU A CA 1
ATOM 600 C C . LEU A 1 79 ? 0.375 -7.681 31.381 1.00 54.91 79 LEU A C 1
ATOM 602 O O . LEU A 1 79 ? -0.681 -8.017 31.900 1.00 54.91 79 LEU A O 1
ATOM 606 N N . TYR A 1 80 ? 1.440 -7.322 32.105 1.00 42.81 80 TYR A N 1
ATOM 607 C CA . TYR A 1 80 ? 1.420 -7.196 33.568 1.00 42.81 80 TYR A CA 1
ATOM 608 C C . TYR A 1 80 ? 2.494 -6.214 34.056 1.00 42.81 80 TYR A C 1
ATOM 610 O O . TYR A 1 80 ? 3.636 -6.614 34.279 1.00 42.81 80 TYR A O 1
ATOM 618 N N . GLN A 1 81 ? 2.123 -4.946 34.249 1.00 47.44 81 GLN A N 1
ATOM 619 C CA . GLN A 1 81 ? 2.687 -4.103 35.307 1.00 47.44 81 GLN A CA 1
ATOM 620 C C . GLN A 1 81 ? 1.711 -2.998 35.700 1.00 47.44 81 GLN A C 1
ATOM 622 O O . GLN A 1 81 ? 1.063 -2.443 34.785 1.00 47.44 81 GLN A O 1
#

pLDDT: mean 84.56, std 15.81, range [42.81, 96.81]

Sequence (81 aa):
YSPEIAQAMLRRQQASAIIAAREKIVEGAVSMVDMALKHIERDKIVVLDEERKAAMVSNLLVTLCTDQPMHPVINTGSLYQ

Radius of gyration: 19.88 Å; chains: 1; bounding box: 45×21×68 Å